Protein AF-A0A176RX04-F1 (afdb_monomer)

Radius of gyration: 17.19 Å; Cα contacts (8 Å, |Δi|>4): 238; chains: 1; bounding box: 49×31×41 Å

Sequence (157 aa):
NWPGHNAGQFAFLTFDKSEGPHPFTISSAWKNDGKMSFMIKGIGDYTQKLPEKLKIGDTVNIEGPYGNFDFHSDKSRQIWVAGGIGITPFISRIQDLIAQKDKQEIDLFYSTRMPDDQFIETVKKDSKRANIRLHLILPKKDGRVDTDLALLNRIRF

InterPro domains:
  IPR001433 Oxidoreductase FAD/NAD(P)-binding [PF00175] (81-120)
  IPR008333 Flavoprotein pyridine nucleotide cytochrome reductase-like, FAD-binding domain [PF00970] (7-70)
  IPR017927 FAD-binding domain, ferredoxin reductase-type [PS51384] (1-72)
  IPR017938 Riboflavin synthase-like beta-barrel [SSF63380] (4-69)
  IPR039261 Ferredoxin-NADP reductase (FNR), nucleotide-binding domain [G3DSA:3.40.50.80] (69-155)
  IPR039261 Ferredoxin-NADP reductase (FNR), nucleotide-binding domain [SSF52343] (58-145)
  IPR050415 Multicomponent Reductase Electron Transfer [PTHR47354] (2-153)

Structure (mmCIF, N/CA/C/O backbone):
data_AF-A0A176RX04-F1
#
_entry.id   AF-A0A176RX04-F1
#
loop_
_atom_site.group_PDB
_atom_site.id
_atom_site.type_symbol
_atom_site.label_atom_id
_atom_site.label_alt_id
_atom_site.label_comp_id
_atom_site.label_asym_id
_atom_site.label_entity_id
_atom_site.label_seq_id
_atom_site.pdbx_PDB_ins_code
_atom_site.Cartn_x
_atom_site.Cartn_y
_atom_site.Cartn_z
_atom_site.occupancy
_atom_site.B_iso_or_equiv
_atom_site.auth_seq_id
_atom_site.auth_comp_id
_atom_site.auth_asym_id
_atom_site.auth_atom_id
_atom_site.pdbx_PDB_model_num
ATOM 1 N N . ASN A 1 1 ? 17.459 10.496 -0.108 1.00 78.81 1 ASN A N 1
ATOM 2 C CA . ASN A 1 1 ? 16.958 10.258 1.264 1.00 78.81 1 ASN A CA 1
ATOM 3 C C . ASN A 1 1 ? 15.445 10.223 1.231 1.00 78.81 1 ASN A C 1
ATOM 5 O O . ASN A 1 1 ? 14.856 11.201 0.796 1.00 78.81 1 ASN A O 1
ATOM 9 N N . TRP A 1 2 ? 14.836 9.098 1.607 1.00 92.88 2 TRP A N 1
ATOM 10 C CA . TRP A 1 2 ? 13.378 8.952 1.670 1.00 92.88 2 TRP A CA 1
ATOM 11 C C . TRP A 1 2 ? 12.864 9.493 3.015 1.00 92.88 2 TRP A C 1
ATOM 13 O O . TRP A 1 2 ? 13.414 9.092 4.041 1.00 92.88 2 TRP A O 1
ATOM 23 N N . PRO A 1 3 ? 11.854 10.382 3.051 1.00 93.00 3 PRO A N 1
ATOM 24 C CA . PRO A 1 3 ? 11.424 11.041 4.292 1.00 93.00 3 PRO A CA 1
ATOM 25 C C . PRO A 1 3 ? 10.539 10.163 5.198 1.00 93.00 3 PRO A C 1
ATOM 27 O O . PRO A 1 3 ? 10.226 10.559 6.316 1.00 93.00 3 PRO A O 1
ATOM 30 N N . GLY A 1 4 ? 10.133 8.982 4.727 1.00 95.69 4 GLY A N 1
ATOM 31 C CA . GLY A 1 4 ? 9.052 8.181 5.307 1.00 95.69 4 GLY A CA 1
ATOM 32 C C . GLY A 1 4 ? 7.768 8.329 4.497 1.00 95.69 4 GLY A C 1
ATOM 33 O O . GLY A 1 4 ? 7.749 9.075 3.523 1.00 95.69 4 GLY A O 1
ATOM 34 N N . HIS A 1 5 ? 6.728 7.564 4.823 1.00 96.75 5 HIS A N 1
ATOM 35 C CA . HIS A 1 5 ? 5.419 7.665 4.168 1.00 96.75 5 HIS A CA 1
ATOM 36 C C . HIS A 1 5 ? 4.294 7.229 5.110 1.00 96.75 5 HIS A C 1
ATOM 38 O O . HIS A 1 5 ? 4.527 6.476 6.052 1.00 96.75 5 HIS A O 1
ATOM 44 N N . ASN A 1 6 ? 3.076 7.669 4.812 1.00 97.06 6 ASN A N 1
ATOM 45 C CA . ASN A 1 6 ? 1.854 7.251 5.492 1.00 97.06 6 ASN A CA 1
ATOM 46 C C . ASN A 1 6 ? 1.030 6.318 4.599 1.00 97.06 6 ASN A C 1
ATOM 48 O O . ASN A 1 6 ? 1.092 6.398 3.367 1.00 97.06 6 ASN A O 1
ATOM 52 N N . ALA A 1 7 ? 0.216 5.459 5.217 1.00 97.31 7 ALA A N 1
ATOM 53 C CA . ALA A 1 7 ? -0.757 4.663 4.482 1.00 97.31 7 ALA A CA 1
ATOM 54 C C . ALA A 1 7 ? -1.671 5.561 3.639 1.00 97.31 7 ALA A C 1
ATOM 56 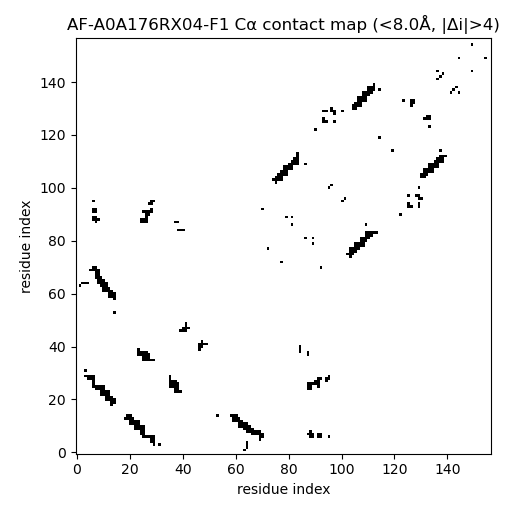O O . ALA A 1 7 ? -2.192 6.560 4.130 1.00 97.31 7 ALA A O 1
ATOM 57 N N . GLY A 1 8 ? -1.870 5.176 2.377 1.00 97.25 8 GLY A N 1
ATOM 58 C CA . GLY A 1 8 ? -2.654 5.948 1.413 1.00 97.25 8 GLY A CA 1
ATOM 59 C C . GLY A 1 8 ? -1.829 6.806 0.456 1.00 97.25 8 GLY A C 1
ATOM 60 O O . GLY A 1 8 ? -2.309 7.141 -0.628 1.00 97.25 8 GLY A O 1
ATOM 61 N N . GLN A 1 9 ? -0.562 7.066 0.781 1.00 98.25 9 GLN A N 1
ATOM 62 C CA . GLN A 1 9 ? 0.351 7.748 -0.128 1.00 98.25 9 GLN A CA 1
ATOM 63 C C . GLN A 1 9 ? 0.829 6.846 -1.274 1.00 98.25 9 GLN A C 1
ATOM 65 O O . GLN A 1 9 ? 0.825 5.613 -1.203 1.00 98.25 9 GLN A O 1
ATOM 70 N N . PHE A 1 10 ? 1.266 7.481 -2.356 1.00 98.38 10 PHE A N 1
ATOM 71 C CA . PHE A 1 10 ? 1.841 6.827 -3.524 1.00 98.38 10 PHE A CA 1
ATOM 72 C C . PHE A 1 10 ? 3.228 7.386 -3.841 1.00 98.38 10 PHE A C 1
ATOM 74 O O . PHE A 1 10 ? 3.614 8.450 -3.360 1.00 98.38 10 PHE A O 1
ATOM 81 N N . ALA A 1 11 ? 3.982 6.659 -4.656 1.00 98.19 11 ALA A N 1
ATOM 82 C CA . ALA A 1 11 ? 5.267 7.093 -5.185 1.00 98.19 11 ALA A CA 1
ATOM 83 C C . ALA A 1 11 ? 5.286 6.910 -6.700 1.00 98.19 11 ALA A C 1
ATOM 85 O O . ALA A 1 11 ? 4.601 6.032 -7.232 1.00 98.19 11 ALA A O 1
ATOM 86 N N . PHE A 1 12 ? 6.088 7.711 -7.388 1.00 97.69 12 PHE A N 1
ATOM 87 C CA . PHE A 1 12 ? 6.435 7.451 -8.775 1.00 97.69 12 PHE A CA 1
ATOM 88 C C . PHE A 1 12 ? 7.597 6.461 -8.827 1.00 97.69 12 PHE A C 1
ATOM 90 O O . PHE A 1 12 ? 8.635 6.680 -8.200 1.00 97.69 12 PHE A O 1
ATOM 97 N N . LEU A 1 13 ? 7.411 5.369 -9.568 1.00 95.94 13 LEU A N 1
ATOM 98 C CA . LEU A 1 13 ? 8.435 4.366 -9.828 1.00 95.94 13 LEU A CA 1
ATOM 99 C C . LEU A 1 13 ? 8.880 4.450 -11.282 1.00 95.94 13 LEU A C 1
ATOM 101 O O . LEU A 1 13 ? 8.064 4.325 -12.197 1.00 95.94 13 LEU A O 1
ATOM 105 N N . THR A 1 14 ? 10.184 4.600 -11.484 1.00 94.88 14 THR A N 1
ATOM 106 C CA . THR A 1 14 ? 10.809 4.524 -12.807 1.00 94.88 14 THR A CA 1
ATOM 107 C C . THR A 1 14 ? 11.633 3.249 -12.875 1.00 94.88 14 THR A C 1
ATOM 109 O O . THR A 1 14 ? 12.733 3.179 -12.321 1.00 94.88 14 THR A O 1
ATOM 112 N N . PHE A 1 15 ? 11.085 2.240 -13.552 1.00 91.62 15 PHE A N 1
ATOM 113 C CA . PHE A 1 15 ? 11.760 0.960 -13.798 1.00 91.62 15 PHE A CA 1
ATOM 114 C C . PHE A 1 15 ? 12.624 0.983 -15.070 1.00 91.62 15 PHE A C 1
ATOM 116 O O . PHE A 1 15 ? 13.610 0.263 -15.164 1.00 91.62 15 PHE A O 1
ATOM 123 N N . ASP A 1 16 ? 12.267 1.830 -16.037 1.00 89.25 16 ASP A N 1
ATOM 124 C CA . ASP A 1 16 ? 12.987 2.056 -17.289 1.00 89.25 16 ASP A CA 1
ATOM 125 C C . ASP A 1 16 ? 12.969 3.563 -17.566 1.00 89.25 16 ASP A C 1
ATOM 127 O O . ASP A 1 16 ? 11.911 4.193 -17.557 1.00 89.25 16 ASP A O 1
ATOM 131 N N . LYS A 1 17 ? 14.143 4.164 -17.784 1.00 87.50 17 LYS A N 1
ATOM 132 C CA . LYS A 1 17 ? 14.256 5.609 -18.030 1.00 87.50 17 LYS A CA 1
ATOM 133 C C . LYS A 1 17 ? 13.566 6.043 -19.325 1.00 87.50 17 LYS A C 1
ATOM 135 O O . LYS A 1 17 ? 13.170 7.199 -19.410 1.00 87.50 17 LYS A O 1
ATOM 140 N N . SER A 1 18 ? 13.454 5.151 -20.311 1.00 89.44 18 SER A N 1
ATOM 141 C CA . SER A 1 18 ? 12.798 5.447 -21.589 1.00 89.44 18 SER A CA 1
ATOM 142 C C . SER A 1 18 ? 11.273 5.480 -21.476 1.00 89.44 18 SER A C 1
ATOM 144 O O . SER A 1 18 ? 10.632 6.257 -22.176 1.00 89.44 18 SER A O 1
ATOM 146 N N . GLU A 1 19 ? 10.709 4.691 -20.559 1.00 89.50 19 GLU A N 1
ATOM 147 C CA . GLU A 1 19 ? 9.277 4.689 -20.249 1.00 89.50 19 GLU A CA 1
ATOM 148 C C . GLU A 1 19 ? 8.900 5.864 -19.331 1.00 89.50 19 GLU A C 1
ATOM 150 O O . GLU A 1 19 ? 7.834 6.461 -19.472 1.00 89.50 19 GLU A O 1
ATOM 155 N N . GLY A 1 20 ? 9.783 6.205 -18.389 1.00 92.06 20 GLY A N 1
ATOM 156 C CA . GLY A 1 20 ? 9.539 7.251 -17.401 1.00 92.06 20 GLY A CA 1
ATOM 157 C C . GLY A 1 20 ? 8.784 6.770 -16.149 1.00 92.06 20 GLY A C 1
ATOM 158 O O . GLY A 1 20 ? 8.624 5.564 -15.924 1.00 92.06 20 GLY A O 1
ATOM 159 N N . PRO A 1 21 ? 8.396 7.713 -15.270 1.00 95.00 21 PRO A N 1
ATOM 160 C CA . PRO A 1 21 ? 7.802 7.411 -13.972 1.00 95.00 21 PRO A CA 1
ATOM 161 C C . PRO A 1 21 ? 6.318 7.034 -14.060 1.00 95.00 21 PRO A C 1
ATOM 163 O O . PRO A 1 21 ? 5.530 7.717 -14.711 1.00 95.00 21 PRO A O 1
ATOM 166 N N . HIS A 1 22 ? 5.910 6.018 -13.295 1.00 93.69 22 HIS A N 1
ATOM 167 C CA . HIS A 1 22 ? 4.505 5.623 -13.127 1.00 93.69 22 HIS A CA 1
ATOM 168 C C . HIS A 1 22 ? 4.089 5.651 -11.650 1.00 93.69 22 HIS A C 1
ATOM 170 O O . HIS A 1 22 ? 4.854 5.181 -10.804 1.00 93.69 22 HIS A O 1
ATOM 176 N N . PRO A 1 23 ? 2.899 6.176 -11.303 1.00 95.81 23 PRO A N 1
ATOM 177 C CA . PRO A 1 23 ? 2.464 6.268 -9.914 1.00 95.81 23 PRO A CA 1
ATOM 178 C C . PRO A 1 23 ? 1.914 4.931 -9.399 1.00 95.81 23 PRO A C 1
ATOM 180 O O . PRO A 1 23 ? 1.042 4.322 -10.020 1.00 95.81 23 PRO A O 1
ATOM 183 N N . PHE A 1 24 ? 2.356 4.516 -8.212 1.00 96.62 24 PHE A N 1
ATOM 184 C CA . PHE A 1 24 ? 1.823 3.351 -7.504 1.00 96.62 24 PHE A CA 1
ATOM 185 C C . PHE A 1 24 ? 1.631 3.649 -6.019 1.00 96.62 24 PHE A C 1
ATOM 187 O O . PHE A 1 24 ? 2.531 4.164 -5.353 1.00 96.62 24 PHE A O 1
ATOM 194 N N . THR A 1 25 ? 0.461 3.298 -5.482 1.00 97.94 25 THR A N 1
ATOM 195 C CA . THR A 1 25 ? 0.201 3.372 -4.039 1.00 97.94 25 THR A CA 1
ATOM 196 C C . THR A 1 25 ? 1.158 2.456 -3.289 1.00 97.94 25 THR A C 1
ATOM 198 O O . THR A 1 25 ? 1.308 1.282 -3.639 1.00 97.94 25 THR A O 1
ATOM 201 N N . ILE A 1 26 ? 1.778 2.988 -2.240 1.00 98.19 26 ILE A N 1
ATOM 202 C CA . ILE A 1 26 ? 2.670 2.227 -1.374 1.00 98.19 26 ILE A CA 1
ATOM 203 C C . ILE A 1 26 ? 1.803 1.271 -0.548 1.00 98.19 26 ILE A C 1
ATOM 205 O O . ILE A 1 26 ? 0.866 1.691 0.129 1.00 98.19 26 ILE A O 1
ATOM 209 N N . SER A 1 27 ? 2.068 -0.031 -0.642 1.00 97.19 27 SER A N 1
ATOM 210 C CA . SER A 1 27 ? 1.226 -1.078 -0.045 1.00 97.19 27 SER A CA 1
ATOM 211 C C . SER A 1 27 ? 1.776 -1.627 1.275 1.00 97.19 27 SER A C 1
ATOM 213 O O . SER A 1 27 ? 1.272 -2.628 1.783 1.00 97.19 27 SER A O 1
ATOM 215 N N . SER A 1 28 ? 2.843 -1.029 1.801 1.00 97.06 28 SER A N 1
ATOM 216 C CA . SER A 1 28 ? 3.469 -1.378 3.078 1.00 97.06 28 SER A CA 1
ATOM 217 C C . SER A 1 28 ? 3.374 -0.218 4.055 1.00 97.06 28 SER A C 1
ATOM 219 O O . SER A 1 28 ? 3.573 0.917 3.646 1.00 97.06 28 SER A O 1
ATOM 221 N N . ALA A 1 29 ? 3.191 -0.518 5.338 1.00 96.19 29 ALA A N 1
ATOM 222 C CA . ALA A 1 29 ? 3.422 0.442 6.414 1.00 96.19 29 ALA A CA 1
ATOM 223 C C . ALA A 1 29 ? 4.883 0.920 6.439 1.00 96.19 29 ALA A C 1
ATOM 225 O O . ALA A 1 29 ? 5.801 0.132 6.172 1.00 96.19 29 ALA A O 1
ATOM 226 N N . TRP A 1 30 ? 5.113 2.169 6.847 1.00 96.19 30 TRP A N 1
ATOM 227 C CA . TRP A 1 30 ? 6.467 2.675 7.042 1.00 96.19 30 TRP A CA 1
ATOM 228 C C . TRP A 1 30 ? 7.072 2.137 8.339 1.00 96.19 30 TRP A C 1
ATOM 230 O O . TRP A 1 30 ? 6.590 2.411 9.435 1.00 96.19 30 TRP A O 1
ATOM 240 N N . LYS A 1 31 ? 8.165 1.380 8.210 1.00 94.56 31 LYS A N 1
ATOM 241 C CA . LYS A 1 31 ? 8.890 0.777 9.344 1.00 94.56 31 LYS A CA 1
ATOM 242 C C . LYS A 1 31 ? 10.309 1.301 9.520 1.00 94.56 31 LYS A C 1
ATOM 244 O O . LYS A 1 31 ? 10.979 0.909 10.468 1.00 94.56 31 LYS A O 1
ATOM 249 N N . ASN A 1 32 ? 10.768 2.163 8.611 1.00 93.94 32 ASN A N 1
ATOM 250 C CA . ASN A 1 32 ? 12.146 2.653 8.570 1.00 93.94 32 ASN A CA 1
ATOM 251 C C . ASN A 1 32 ? 13.204 1.523 8.576 1.00 93.94 32 ASN A C 1
ATOM 253 O O . ASN A 1 32 ? 14.261 1.646 9.185 1.00 93.94 32 ASN A O 1
ATOM 257 N N . ASP A 1 33 ? 12.910 0.408 7.902 1.00 94.12 33 ASP A N 1
ATOM 258 C CA . ASP A 1 33 ? 13.761 -0.791 7.815 1.00 94.12 33 ASP A CA 1
ATOM 259 C C . ASP A 1 33 ? 14.423 -0.952 6.432 1.00 94.12 33 ASP A C 1
ATOM 261 O O . ASP A 1 33 ? 14.971 -2.006 6.103 1.00 94.12 33 ASP A O 1
ATOM 265 N N . GLY A 1 34 ? 14.342 0.092 5.602 1.00 91.19 34 GLY A N 1
ATOM 266 C CA . GLY A 1 34 ? 14.850 0.093 4.232 1.00 91.19 34 GLY A CA 1
ATOM 267 C C . GLY A 1 34 ? 13.995 -0.697 3.238 1.00 91.19 34 GLY A C 1
ATOM 268 O O . GLY A 1 34 ? 14.432 -0.888 2.105 1.00 91.19 34 GLY A O 1
ATOM 269 N N . LYS A 1 35 ? 12.794 -1.155 3.621 1.00 93.88 35 LYS A N 1
ATOM 270 C CA . LYS A 1 35 ? 11.894 -1.906 2.738 1.00 93.88 35 LYS A CA 1
ATOM 271 C C . LYS A 1 35 ? 10.626 -1.121 2.429 1.00 93.88 35 LYS A C 1
ATOM 273 O O . LYS A 1 35 ? 10.066 -0.420 3.266 1.00 93.88 35 LYS A O 1
ATOM 278 N N . MET A 1 36 ? 10.158 -1.281 1.198 1.00 95.25 36 MET A N 1
ATOM 279 C CA . MET A 1 36 ? 8.893 -0.741 0.716 1.00 95.25 36 MET A CA 1
ATOM 280 C C . MET A 1 36 ? 8.270 -1.761 -0.227 1.00 95.25 36 MET A C 1
ATOM 282 O O . MET A 1 36 ? 8.983 -2.470 -0.937 1.00 95.25 36 MET A O 1
ATOM 286 N N . SER A 1 37 ? 6.949 -1.883 -0.211 1.00 96.31 37 SER A N 1
ATOM 287 C CA . SER A 1 37 ? 6.228 -2.802 -1.090 1.00 96.31 37 SER A CA 1
ATOM 288 C C . SER A 1 37 ? 5.198 -2.061 -1.925 1.00 96.31 37 SER A C 1
ATOM 290 O O . SER A 1 37 ? 4.588 -1.095 -1.470 1.00 96.31 37 SER A O 1
ATOM 292 N N . PHE A 1 38 ? 4.993 -2.565 -3.136 1.00 95.62 38 PHE A N 1
ATOM 293 C CA . PHE A 1 38 ? 3.974 -2.110 -4.069 1.00 95.62 38 PHE A CA 1
ATOM 294 C C . PHE A 1 38 ? 3.245 -3.335 -4.607 1.00 95.62 38 PHE A C 1
ATOM 296 O O . PHE A 1 38 ? 3.874 -4.353 -4.898 1.00 95.62 38 PHE A O 1
ATOM 303 N N . MET A 1 39 ? 1.928 -3.237 -4.773 1.00 92.62 39 MET A N 1
ATOM 304 C CA . MET A 1 39 ? 1.161 -4.235 -5.517 1.00 92.62 39 MET A CA 1
ATOM 305 C C . MET A 1 39 ? 0.763 -3.613 -6.846 1.00 92.62 39 MET A C 1
ATOM 307 O O . MET A 1 39 ? 0.051 -2.610 -6.886 1.00 92.62 39 MET A O 1
ATOM 311 N N . ILE A 1 40 ? 1.233 -4.211 -7.936 1.00 90.00 40 ILE A N 1
ATOM 312 C CA . ILE A 1 40 ? 1.030 -3.699 -9.288 1.00 90.00 40 ILE A CA 1
ATOM 313 C C . ILE A 1 40 ? 0.245 -4.742 -10.066 1.00 90.00 40 ILE A C 1
ATOM 315 O O . ILE A 1 40 ? 0.669 -5.889 -10.192 1.00 90.00 40 ILE A O 1
ATOM 319 N N . LYS A 1 41 ? -0.914 -4.348 -10.595 1.00 84.25 41 LYS A N 1
ATOM 320 C CA . LYS A 1 41 ? -1.694 -5.207 -11.483 1.00 84.25 41 LYS A CA 1
ATOM 321 C C . LYS A 1 41 ? -1.279 -4.948 -12.929 1.00 84.25 41 LYS A C 1
ATOM 323 O O . LYS A 1 41 ? -1.340 -3.808 -13.384 1.00 84.25 41 LYS A O 1
ATOM 328 N N . GLY A 1 42 ? -0.919 -6.005 -13.655 1.00 80.88 42 GLY A N 1
ATOM 329 C CA . GLY A 1 42 ? -0.620 -5.940 -15.086 1.00 80.88 42 GLY A CA 1
ATOM 330 C C . GLY A 1 42 ? -1.882 -5.689 -15.908 1.00 80.88 42 GLY A C 1
ATOM 331 O O . GLY A 1 42 ? -2.508 -6.633 -16.376 1.00 80.88 42 GLY A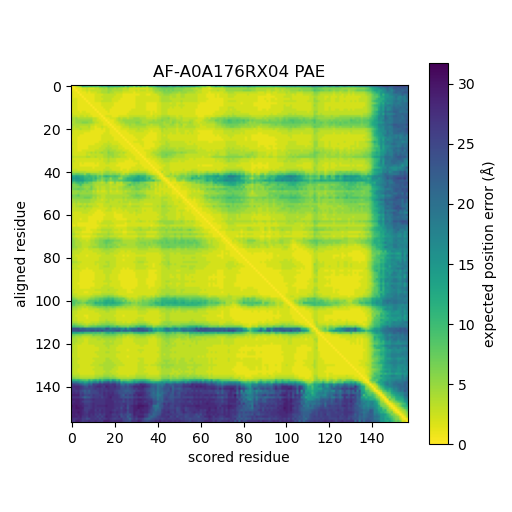 O 1
ATOM 332 N N . ILE A 1 43 ? -2.297 -4.427 -16.034 1.00 72.75 43 ILE A N 1
ATOM 333 C CA . ILE A 1 43 ? -3.464 -4.027 -16.843 1.00 72.75 43 ILE A CA 1
ATOM 334 C C . ILE A 1 43 ? -3.024 -3.310 -18.122 1.00 72.75 43 ILE A C 1
ATOM 336 O O . ILE A 1 43 ? -3.665 -3.488 -19.150 1.00 72.75 43 ILE A O 1
ATOM 340 N N . GLY A 1 44 ? -1.929 -2.550 -18.089 1.00 73.62 44 GLY A N 1
ATOM 341 C CA . GLY A 1 44 ? -1.415 -1.816 -19.248 1.00 73.62 44 GLY A CA 1
ATOM 342 C C . GLY A 1 44 ? -0.251 -2.527 -19.931 1.00 73.62 44 GLY A C 1
ATOM 343 O O . GLY A 1 44 ? 0.394 -3.385 -19.330 1.00 73.62 44 GLY A O 1
ATOM 344 N N . ASP A 1 45 ? 0.059 -2.116 -21.159 1.00 76.38 45 ASP A N 1
ATOM 345 C CA . ASP A 1 45 ? 1.117 -2.708 -21.992 1.00 76.38 45 ASP A CA 1
ATOM 346 C C . ASP A 1 45 ? 2.480 -2.746 -21.295 1.00 76.38 45 ASP A C 1
ATOM 348 O O . ASP A 1 45 ? 3.266 -3.677 -21.489 1.00 76.38 45 ASP A O 1
ATOM 352 N N . TYR A 1 46 ? 2.752 -1.742 -20.460 1.00 78.12 46 TYR A N 1
ATOM 353 C CA . TYR A 1 46 ? 3.967 -1.672 -19.664 1.00 78.12 46 TYR A CA 1
ATOM 354 C C . TYR A 1 46 ? 3.888 -2.532 -18.397 1.00 78.12 46 TYR A C 1
ATOM 356 O O . TYR A 1 46 ? 4.752 -3.379 -18.163 1.00 78.12 46 TYR A O 1
ATOM 364 N N . THR A 1 47 ? 2.826 -2.380 -17.598 1.00 79.31 47 THR A N 1
ATOM 365 C CA . THR A 1 47 ? 2.682 -3.092 -16.317 1.00 79.31 47 THR A CA 1
ATOM 366 C C . THR A 1 47 ? 2.513 -4.600 -16.481 1.00 79.31 47 THR A C 1
ATOM 368 O O . THR A 1 47 ? 2.908 -5.348 -15.591 1.00 79.31 47 THR A O 1
ATOM 371 N N . GLN A 1 48 ? 1.993 -5.066 -17.620 1.00 83.94 48 GLN A N 1
ATOM 372 C CA . GLN A 1 48 ? 1.929 -6.491 -17.963 1.00 83.94 48 GLN A CA 1
ATOM 373 C C . GLN A 1 48 ? 3.312 -7.117 -18.183 1.00 83.94 48 GLN A C 1
ATOM 375 O O . GLN A 1 48 ? 3.492 -8.294 -17.894 1.00 83.94 48 GLN A O 1
ATOM 380 N N . LYS A 1 49 ? 4.295 -6.335 -18.647 1.00 86.38 49 LYS A N 1
ATOM 381 C CA . LYS A 1 49 ? 5.657 -6.812 -18.942 1.00 86.38 49 LYS A CA 1
ATOM 382 C C . LYS A 1 49 ? 6.596 -6.732 -17.738 1.00 86.38 49 LYS A C 1
ATOM 384 O O . LYS A 1 49 ? 7.691 -7.286 -17.783 1.00 86.38 49 LYS A O 1
ATOM 389 N N . LEU A 1 50 ? 6.200 -6.042 -16.664 1.00 86.31 50 LEU A N 1
ATOM 390 C CA . LEU A 1 50 ? 7.042 -5.869 -15.475 1.00 86.31 50 LEU A CA 1
ATOM 391 C C . LEU A 1 50 ? 7.519 -7.190 -14.850 1.00 86.31 50 LEU A C 1
ATOM 393 O O . LEU A 1 50 ? 8.699 -7.246 -14.518 1.00 86.31 50 LEU A O 1
ATOM 397 N N . PRO A 1 51 ? 6.696 -8.254 -14.724 1.00 86.44 51 PRO A N 1
ATOM 398 C CA . PRO A 1 51 ? 7.158 -9.522 -14.152 1.00 86.44 51 PRO A CA 1
ATOM 399 C C . PRO A 1 51 ? 8.297 -10.191 -14.936 1.00 86.44 51 PRO A C 1
ATOM 401 O O . PRO A 1 51 ? 9.098 -10.909 -14.350 1.00 86.44 51 PRO A O 1
ATOM 404 N N . GLU A 1 52 ? 8.376 -9.964 -16.250 1.00 86.38 52 GLU A N 1
ATOM 405 C CA . GLU A 1 52 ? 9.439 -10.507 -17.108 1.00 86.38 52 GLU A CA 1
ATOM 406 C C . GLU A 1 52 ? 10.682 -9.607 -17.125 1.00 86.38 52 GLU A C 1
ATOM 408 O O . GLU A 1 52 ? 11.810 -10.086 -17.264 1.00 86.38 52 GLU A O 1
ATOM 413 N N . LYS A 1 53 ? 10.469 -8.291 -16.999 1.00 85.12 53 LYS A N 1
ATOM 414 C CA . LYS A 1 53 ? 11.522 -7.274 -17.068 1.00 85.12 53 LYS A CA 1
ATOM 415 C C . LYS A 1 53 ? 12.275 -7.094 -15.752 1.00 85.12 53 LYS A C 1
ATOM 417 O O . LYS A 1 53 ? 13.483 -6.904 -15.797 1.00 85.12 53 LYS A O 1
ATOM 422 N N . LEU A 1 54 ? 11.575 -7.125 -14.618 1.00 89.19 54 LEU A N 1
ATOM 423 C CA . LEU A 1 54 ? 12.155 -6.850 -13.305 1.00 89.19 54 LEU A CA 1
ATOM 424 C C . LEU A 1 54 ? 12.751 -8.102 -12.673 1.00 89.19 54 LEU A C 1
ATOM 426 O O . LEU A 1 54 ? 12.102 -9.142 -12.565 1.00 89.19 54 LEU A O 1
ATOM 430 N N . LYS A 1 55 ? 13.979 -7.968 -12.181 1.00 91.25 55 LYS A N 1
ATOM 431 C CA . LYS A 1 55 ? 14.728 -9.016 -11.495 1.00 91.25 55 LYS A CA 1
ATOM 432 C C . LYS A 1 55 ? 15.274 -8.511 -10.167 1.00 91.25 55 LYS A C 1
ATOM 434 O O . LYS A 1 55 ? 15.466 -7.319 -9.935 1.00 91.25 55 LYS A O 1
ATOM 439 N N . ILE A 1 56 ? 15.540 -9.454 -9.268 1.00 92.38 56 ILE A N 1
ATOM 440 C CA . ILE A 1 56 ? 16.224 -9.152 -8.010 1.00 92.38 56 ILE A CA 1
ATOM 441 C C . ILE A 1 56 ? 17.600 -8.561 -8.337 1.00 92.38 56 ILE A C 1
ATOM 443 O O . ILE A 1 56 ? 18.365 -9.160 -9.089 1.00 92.38 56 ILE A O 1
ATOM 447 N N . GLY A 1 57 ? 17.902 -7.407 -7.742 1.00 93.69 57 GLY A N 1
ATOM 448 C CA . GLY A 1 57 ? 19.135 -6.655 -7.983 1.00 93.69 57 GLY A CA 1
ATOM 449 C C . GLY A 1 57 ? 18.962 -5.456 -8.917 1.00 93.69 57 GLY A C 1
ATOM 450 O O . GLY A 1 57 ? 19.839 -4.593 -8.936 1.00 93.69 57 GLY A O 1
ATOM 451 N N . ASP A 1 58 ? 17.836 -5.350 -9.630 1.00 92.44 58 ASP A N 1
ATOM 452 C CA . ASP A 1 58 ? 17.559 -4.186 -10.469 1.00 92.44 58 ASP A CA 1
ATOM 453 C C . ASP A 1 58 ? 17.395 -2.914 -9.631 1.00 92.44 58 ASP A C 1
ATOM 455 O O . ASP A 1 58 ? 16.848 -2.916 -8.524 1.00 92.44 58 ASP A O 1
ATOM 459 N N . THR A 1 59 ? 17.856 -1.796 -10.189 1.00 92.69 59 THR A N 1
ATOM 460 C CA . THR A 1 59 ? 17.676 -0.475 -9.584 1.00 92.69 59 THR A CA 1
ATOM 461 C C . THR A 1 59 ? 16.363 0.134 -10.053 1.00 92.69 59 THR A C 1
ATOM 463 O O . THR A 1 59 ? 16.139 0.288 -11.250 1.00 92.69 59 THR A O 1
ATOM 466 N N . VAL A 1 60 ? 15.528 0.545 -9.102 1.00 93.38 60 VAL A N 1
ATOM 467 C CA . VAL A 1 60 ? 14.290 1.289 -9.358 1.00 93.38 60 VAL A CA 1
ATOM 468 C C . VAL A 1 60 ? 14.434 2.677 -8.756 1.00 93.38 60 VAL A C 1
ATOM 470 O O . VAL A 1 60 ? 14.744 2.807 -7.572 1.00 93.38 60 VAL A O 1
ATOM 473 N N . ASN A 1 61 ? 14.198 3.719 -9.555 1.00 95.31 61 ASN A N 1
ATOM 474 C CA . ASN A 1 61 ? 14.141 5.075 -9.012 1.00 95.31 61 ASN A CA 1
ATOM 475 C C . ASN A 1 61 ? 12.762 5.310 -8.403 1.00 95.31 61 ASN A C 1
ATOM 477 O O . ASN A 1 61 ? 11.746 5.008 -9.032 1.00 95.31 61 ASN A O 1
ATOM 481 N N . ILE A 1 62 ? 12.750 5.858 -7.191 1.00 95.88 62 ILE A N 1
ATOM 482 C CA . ILE A 1 62 ? 11.537 6.149 -6.432 1.00 95.88 62 ILE A CA 1
ATOM 483 C C . ILE A 1 62 ? 11.512 7.645 -6.138 1.00 95.88 62 ILE A C 1
ATOM 485 O O . ILE A 1 62 ? 12.459 8.180 -5.560 1.00 95.88 62 ILE A O 1
ATOM 489 N N . GLU A 1 63 ? 10.418 8.298 -6.507 1.00 97.06 63 GLU A N 1
ATOM 490 C CA . GLU A 1 63 ? 10.163 9.709 -6.234 1.00 97.06 63 GLU A CA 1
ATOM 491 C C . GLU A 1 63 ? 8.868 9.858 -5.418 1.00 97.06 63 GLU A C 1
ATOM 493 O O . GLU A 1 63 ? 7.852 9.229 -5.725 1.00 97.06 63 GLU A O 1
ATOM 498 N N . GLY A 1 64 ? 8.908 10.670 -4.357 1.00 96.25 64 GLY A N 1
ATOM 499 C CA . GLY A 1 64 ? 7.779 10.919 -3.456 1.00 96.25 64 GLY A CA 1
ATOM 500 C C . GLY A 1 64 ? 8.168 10.942 -1.971 1.00 96.25 64 GLY A C 1
ATOM 501 O O . GLY A 1 64 ? 9.325 11.242 -1.655 1.00 96.25 64 GLY A O 1
ATOM 502 N N . PRO A 1 65 ? 7.223 10.626 -1.060 1.00 97.31 65 PRO A N 1
ATOM 503 C CA . PRO A 1 65 ? 5.835 10.218 -1.326 1.00 97.31 65 PRO A CA 1
ATOM 504 C C . PRO A 1 65 ? 4.908 11.384 -1.713 1.00 97.31 65 PRO A C 1
ATOM 506 O O . PRO A 1 65 ? 5.180 12.543 -1.409 1.00 97.31 65 PRO A O 1
ATOM 509 N N . TYR A 1 66 ? 3.774 11.052 -2.330 1.00 97.88 66 TYR A N 1
ATOM 510 C CA . TYR A 1 66 ? 2.709 11.972 -2.734 1.00 97.88 66 TYR A CA 1
ATOM 511 C C . TYR A 1 66 ? 1.329 11.488 -2.272 1.00 97.88 66 TYR A C 1
ATOM 513 O O . TYR A 1 66 ? 1.137 10.320 -1.934 1.00 97.88 66 TYR A O 1
ATOM 521 N N . GLY A 1 67 ? 0.343 12.383 -2.341 1.00 96.62 67 GLY A N 1
ATOM 522 C CA . GLY A 1 67 ? -1.067 12.081 -2.097 1.00 96.62 67 GLY A CA 1
ATOM 523 C C . GLY A 1 67 ? -1.540 12.430 -0.685 1.00 96.62 67 GLY A C 1
ATOM 524 O O . GLY A 1 67 ? -0.767 12.404 0.269 1.00 96.62 67 GLY A O 1
ATOM 525 N N . ASN A 1 68 ? -2.839 12.733 -0.594 1.00 95.62 68 ASN A N 1
ATOM 526 C CA . ASN A 1 68 ? -3.555 13.113 0.631 1.00 95.62 68 ASN A CA 1
ATOM 527 C C . ASN A 1 68 ? -4.702 12.136 0.948 1.00 95.62 68 ASN A C 1
ATOM 529 O O . ASN A 1 68 ? -5.656 12.498 1.627 1.00 95.62 68 ASN A O 1
ATOM 533 N N . PHE A 1 69 ? -4.674 10.925 0.383 1.00 96.69 69 PHE A N 1
ATOM 534 C CA . PHE A 1 69 ? -5.596 9.881 0.818 1.00 96.69 69 PHE A CA 1
ATOM 535 C C . PHE A 1 69 ? -5.099 9.382 2.170 1.00 96.69 69 PHE A C 1
ATOM 537 O O . PHE A 1 69 ? -4.024 8.790 2.239 1.00 96.69 69 PHE A O 1
ATOM 544 N N . ASP A 1 70 ? -5.847 9.661 3.227 1.00 95.12 70 ASP A N 1
ATOM 545 C CA . ASP A 1 70 ? -5.481 9.307 4.590 1.00 95.12 70 ASP A CA 1
ATOM 546 C C . ASP A 1 70 ? -6.645 8.629 5.325 1.00 95.12 70 ASP A C 1
ATOM 548 O O . ASP A 1 70 ? -7.723 8.395 4.775 1.00 95.12 70 ASP A O 1
ATOM 552 N N . PHE A 1 71 ? -6.378 8.245 6.570 1.00 95.38 71 PHE A N 1
ATOM 553 C CA . PHE A 1 71 ? -7.316 7.537 7.435 1.00 95.38 71 PHE A CA 1
ATOM 554 C C . PHE A 1 71 ? -7.648 8.347 8.692 1.00 95.38 71 PHE A C 1
ATOM 556 O O . PHE A 1 71 ? -8.082 7.773 9.694 1.00 95.38 71 PHE A O 1
ATOM 563 N N . HIS A 1 72 ? -7.405 9.661 8.674 1.00 91.56 72 HIS A N 1
ATOM 564 C CA . HIS A 1 72 ? -7.667 10.527 9.813 1.00 91.56 72 HIS A CA 1
ATOM 565 C C . HIS A 1 72 ? -9.164 10.823 9.910 1.00 91.56 72 HIS A C 1
ATOM 567 O O . HIS A 1 72 ? -9.799 11.312 8.979 1.00 91.56 72 HIS A O 1
ATOM 573 N N . SER A 1 73 ? -9.755 10.510 11.059 1.00 91.00 73 SER A N 1
ATOM 574 C CA . SER A 1 73 ? -11.158 10.804 11.324 1.00 91.00 73 SER A CA 1
ATOM 575 C C . SER A 1 73 ? -11.400 10.899 12.821 1.00 91.00 73 SER A C 1
ATOM 577 O O . SER A 1 73 ? -10.954 10.032 13.567 1.00 91.00 73 SER A O 1
ATOM 579 N N . ASP A 1 74 ? -12.179 11.892 13.246 1.00 92.50 74 ASP A N 1
ATOM 580 C CA . ASP A 1 74 ? -12.624 12.032 14.640 1.00 92.50 74 ASP A CA 1
ATOM 581 C C . ASP A 1 74 ? -13.870 11.182 14.950 1.00 92.50 74 ASP A C 1
ATOM 583 O O . ASP A 1 74 ? -14.428 11.232 16.048 1.00 92.50 74 ASP A O 1
ATOM 587 N N . LYS A 1 75 ? -14.374 10.422 13.969 1.00 95.25 75 LYS A N 1
ATOM 588 C CA . LYS A 1 75 ? -15.546 9.558 14.148 1.00 95.25 75 LYS A CA 1
ATOM 589 C C . LYS A 1 75 ? -15.152 8.256 14.828 1.00 95.25 75 LYS A C 1
ATOM 591 O O . LYS A 1 75 ? -14.066 7.738 14.617 1.00 95.25 75 LYS A O 1
ATOM 596 N N . SER A 1 76 ? -16.060 7.669 15.600 1.00 95.88 76 SER A N 1
ATOM 597 C CA . SER A 1 76 ? -15.828 6.367 16.237 1.00 95.88 76 SER A CA 1
ATOM 598 C C . SER A 1 76 ? -15.819 5.195 15.251 1.00 95.88 76 SER A C 1
ATOM 600 O O . SER A 1 76 ? -15.386 4.109 15.624 1.00 95.88 76 SER A O 1
ATOM 602 N N . ARG A 1 77 ? -16.289 5.394 14.011 1.00 96.94 77 ARG A N 1
ATOM 603 C CA . ARG A 1 77 ? -16.397 4.349 12.990 1.00 96.94 77 ARG A CA 1
ATOM 604 C C . ARG A 1 77 ? -15.930 4.830 11.619 1.00 96.94 77 ARG A C 1
ATOM 606 O O . ARG A 1 77 ? -16.247 5.952 11.227 1.00 96.94 77 ARG A O 1
ATOM 613 N N . GLN A 1 78 ? -15.249 3.955 10.881 1.00 96.94 78 GLN A N 1
ATOM 614 C CA . GLN A 1 78 ? -14.879 4.146 9.480 1.00 96.94 78 GLN A CA 1
ATOM 615 C C . GLN A 1 78 ? -15.415 3.012 8.600 1.00 96.94 78 GLN A C 1
ATOM 617 O O . GLN A 1 78 ? -15.391 1.842 8.984 1.00 96.94 78 GLN A O 1
ATOM 622 N N . ILE A 1 79 ? -15.856 3.370 7.394 1.00 98.00 79 ILE A N 1
ATOM 623 C CA . ILE A 1 79 ? -16.246 2.422 6.349 1.00 98.00 79 ILE A CA 1
ATOM 624 C C . ILE A 1 79 ? -15.274 2.572 5.186 1.00 98.00 79 ILE A C 1
ATOM 626 O O . ILE A 1 79 ? -15.150 3.646 4.598 1.00 98.00 79 ILE A O 1
ATOM 630 N N . TRP A 1 80 ? -14.584 1.492 4.854 1.00 98.19 80 TRP A N 1
ATOM 631 C CA . TRP A 1 80 ? -13.601 1.425 3.785 1.00 98.19 80 TRP A CA 1
ATOM 632 C C . TRP A 1 80 ? -14.141 0.596 2.633 1.00 98.19 80 TRP A C 1
ATOM 634 O O . TRP A 1 80 ? -14.718 -0.469 2.844 1.00 98.19 80 TRP A O 1
ATOM 644 N N . VAL A 1 81 ? -13.931 1.064 1.405 1.00 98.00 81 VAL A N 1
ATOM 645 C CA . VAL A 1 81 ? -14.411 0.388 0.197 1.00 98.00 81 VAL A CA 1
ATOM 646 C C . VAL A 1 81 ? -13.253 0.229 -0.777 1.00 98.00 81 VAL A C 1
ATOM 648 O O . VAL A 1 81 ? -12.652 1.210 -1.207 1.00 98.00 81 VAL A O 1
ATOM 651 N N . ALA A 1 82 ? -12.951 -1.016 -1.132 1.00 96.38 82 ALA A N 1
ATOM 652 C CA . ALA A 1 82 ? -11.858 -1.379 -2.019 1.00 96.38 82 ALA A CA 1
ATOM 653 C C . ALA A 1 82 ? -12.348 -2.240 -3.190 1.00 96.38 82 ALA A C 1
ATOM 655 O O . ALA A 1 82 ? -13.147 -3.165 -3.023 1.00 96.38 82 ALA A O 1
ATOM 656 N N . GLY A 1 83 ? -11.808 -1.971 -4.380 1.00 93.50 83 GLY A N 1
ATOM 657 C CA . GLY A 1 83 ? -12.081 -2.729 -5.601 1.00 93.50 83 GLY A CA 1
ATOM 658 C C . GLY A 1 83 ? -10.797 -3.188 -6.290 1.00 93.50 83 GLY A C 1
ATOM 659 O O . GLY A 1 83 ? -9.968 -2.366 -6.679 1.00 93.50 83 GLY A O 1
ATOM 660 N N . GLY A 1 84 ? -10.629 -4.498 -6.488 1.00 91.62 84 GLY A N 1
ATOM 661 C CA . GLY A 1 84 ? -9.480 -5.064 -7.203 1.00 91.62 84 GLY A CA 1
ATOM 662 C C . GLY A 1 84 ? -8.133 -4.628 -6.613 1.00 91.62 84 GLY A C 1
ATOM 663 O O . GLY A 1 84 ? -7.869 -4.879 -5.440 1.00 91.62 84 GLY A O 1
ATOM 664 N N . ILE A 1 85 ? -7.286 -3.985 -7.429 1.00 91.38 85 ILE A N 1
ATOM 665 C CA . ILE A 1 85 ? -5.968 -3.483 -6.998 1.00 91.38 85 ILE A CA 1
ATOM 666 C C . ILE A 1 85 ? -6.066 -2.247 -6.091 1.00 91.38 85 ILE A C 1
ATOM 668 O O . ILE A 1 85 ? -5.131 -1.959 -5.358 1.00 91.38 85 ILE A O 1
ATOM 672 N N . GLY A 1 86 ? -7.218 -1.568 -6.050 1.00 94.69 86 GLY A N 1
ATOM 673 C CA . GLY A 1 86 ? -7.468 -0.428 -5.159 1.00 94.69 86 GLY A CA 1
ATOM 674 C C . GLY A 1 86 ? -7.516 -0.781 -3.667 1.00 94.69 86 GLY A C 1
ATOM 675 O O . GLY A 1 86 ? -7.837 0.073 -2.852 1.00 94.69 86 GLY A O 1
ATOM 676 N N . ILE A 1 87 ? -7.219 -2.029 -3.292 1.00 96.25 87 ILE A N 1
ATOM 677 C CA . ILE A 1 87 ? -7.028 -2.437 -1.896 1.00 96.25 87 ILE A CA 1
ATOM 678 C C . ILE A 1 87 ? -5.692 -1.952 -1.306 1.00 96.25 87 ILE A C 1
ATOM 680 O O . ILE A 1 87 ? -5.552 -1.873 -0.089 1.00 96.25 87 ILE A O 1
ATOM 684 N N . THR A 1 88 ? -4.714 -1.596 -2.142 1.00 97.00 88 THR A N 1
ATOM 685 C CA . THR A 1 88 ? -3.349 -1.224 -1.727 1.00 97.00 88 THR A CA 1
ATOM 686 C C . THR A 1 88 ? -3.229 -0.231 -0.561 1.00 97.00 88 THR A C 1
ATOM 688 O O . THR A 1 88 ? -2.478 -0.554 0.365 1.00 97.00 88 THR A O 1
ATOM 691 N N . PRO A 1 89 ? -3.952 0.911 -0.506 1.00 98.12 89 PRO A N 1
ATOM 692 C CA . PRO A 1 89 ? -3.828 1.833 0.626 1.00 98.12 89 PRO A CA 1
ATOM 693 C C . PRO A 1 89 ? -4.322 1.200 1.934 1.00 98.12 89 PRO A C 1
ATOM 695 O O . PRO A 1 89 ? -3.742 1.415 2.998 1.00 98.12 89 PRO A O 1
ATOM 698 N N . PHE A 1 90 ? -5.354 0.357 1.853 1.00 98.25 90 PHE A N 1
ATOM 699 C CA . PHE A 1 90 ? -5.917 -0.343 3.002 1.00 98.25 90 PHE A CA 1
ATOM 700 C C . PHE A 1 90 ? -4.981 -1.436 3.515 1.00 98.25 90 PHE A C 1
ATOM 702 O O . PHE A 1 90 ? -4.908 -1.625 4.722 1.00 98.25 90 PHE A O 1
ATOM 709 N N . ILE A 1 91 ? -4.213 -2.112 2.649 1.00 97.88 91 ILE A N 1
ATOM 710 C CA . ILE A 1 91 ? -3.175 -3.054 3.103 1.00 97.88 91 ILE A CA 1
ATOM 711 C C . ILE A 1 91 ? -2.117 -2.330 3.938 1.00 97.88 91 ILE A C 1
ATOM 713 O O . ILE A 1 91 ? -1.774 -2.805 5.021 1.00 97.88 91 ILE A O 1
ATOM 717 N N . SER A 1 92 ? -1.645 -1.167 3.478 1.00 97.81 92 SER A N 1
ATOM 718 C CA . SER A 1 92 ? -0.706 -0.350 4.253 1.00 97.81 92 SER A CA 1
ATOM 719 C C . SER A 1 92 ? -1.293 0.011 5.619 1.00 97.81 92 SER A C 1
ATOM 721 O O . SER A 1 92 ? -0.650 -0.203 6.644 1.00 97.81 92 SER A O 1
ATOM 723 N N . ARG A 1 93 ? -2.549 0.475 5.658 1.00 97.94 93 ARG A N 1
ATOM 724 C CA . ARG A 1 93 ? -3.206 0.850 6.917 1.00 97.94 93 ARG A CA 1
ATOM 725 C C . ARG A 1 93 ? -3.468 -0.343 7.836 1.00 97.94 93 ARG A C 1
ATOM 727 O O . ARG A 1 93 ? -3.323 -0.219 9.047 1.00 97.94 93 ARG A O 1
ATOM 734 N N . ILE A 1 94 ? -3.824 -1.507 7.291 1.00 98.06 94 ILE A N 1
ATOM 735 C CA . ILE A 1 94 ? -3.964 -2.752 8.059 1.00 98.06 94 ILE A CA 1
ATOM 736 C C . ILE A 1 94 ? -2.642 -3.076 8.768 1.00 98.06 94 ILE A C 1
ATOM 738 O O . ILE A 1 94 ? -2.656 -3.433 9.945 1.00 98.06 94 ILE A O 1
ATOM 742 N N . GLN A 1 95 ? -1.500 -2.923 8.089 1.00 97.25 95 GLN A N 1
ATOM 743 C CA . GLN A 1 95 ? -0.188 -3.151 8.698 1.00 97.25 95 GLN A CA 1
ATOM 744 C C . GLN A 1 95 ? 0.114 -2.156 9.828 1.00 97.25 95 GLN A C 1
ATOM 746 O O . GLN A 1 95 ? 0.589 -2.591 10.880 1.00 97.25 95 GLN A O 1
ATOM 751 N N . ASP A 1 96 ? -0.214 -0.870 9.655 1.00 95.75 96 ASP A N 1
ATOM 752 C CA . ASP A 1 96 ? -0.100 0.131 10.728 1.00 95.75 96 ASP A CA 1
ATOM 753 C C . ASP A 1 96 ? -0.943 -0.274 11.945 1.00 95.75 96 ASP A C 1
ATOM 755 O O . ASP A 1 96 ? -0.447 -0.292 13.067 1.00 95.75 96 ASP A O 1
ATOM 759 N N . LEU A 1 97 ? -2.196 -0.691 11.725 1.00 96.56 97 LEU A N 1
ATOM 760 C CA . LEU A 1 97 ? -3.147 -1.071 12.780 1.00 96.56 97 LEU A CA 1
ATOM 761 C C . LEU A 1 97 ? -2.796 -2.367 13.519 1.00 96.56 97 LEU A C 1
ATOM 763 O O . LEU A 1 97 ? -3.257 -2.613 14.641 1.00 96.56 97 LEU A O 1
ATOM 767 N N . ILE A 1 98 ? -2.004 -3.231 12.889 1.00 96.12 98 ILE A N 1
ATOM 768 C CA . ILE A 1 98 ? -1.421 -4.402 13.545 1.00 96.12 98 ILE A CA 1
ATOM 769 C C . ILE A 1 98 ? -0.331 -3.968 14.527 1.00 96.12 98 ILE A C 1
ATOM 771 O O . ILE A 1 98 ? -0.241 -4.548 15.609 1.00 96.12 98 ILE A O 1
ATOM 775 N N . ALA A 1 99 ? 0.487 -2.978 14.159 1.00 92.44 99 ALA A N 1
ATOM 776 C CA . ALA A 1 99 ? 1.563 -2.465 15.003 1.00 92.44 99 ALA A CA 1
ATOM 777 C C . ALA A 1 99 ? 1.041 -1.534 16.108 1.00 92.44 99 ALA A C 1
ATOM 779 O O . ALA A 1 99 ? 1.483 -1.621 17.252 1.00 92.44 99 ALA A O 1
ATOM 780 N N . GLN A 1 100 ? 0.075 -0.677 15.779 1.00 90.38 100 GLN A N 1
ATOM 781 C CA . GLN A 1 100 ? -0.525 0.292 16.682 1.00 90.38 100 GLN A CA 1
ATOM 782 C C . GLN A 1 100 ? -2.042 0.287 16.526 1.00 90.38 100 GLN A C 1
ATOM 784 O O . GLN A 1 100 ? -2.600 0.745 15.533 1.00 90.38 100 GLN A O 1
ATOM 789 N N . LYS A 1 101 ? -2.719 -0.228 17.550 1.00 86.94 101 LYS A N 1
ATOM 790 C CA . LYS A 1 101 ? -4.173 -0.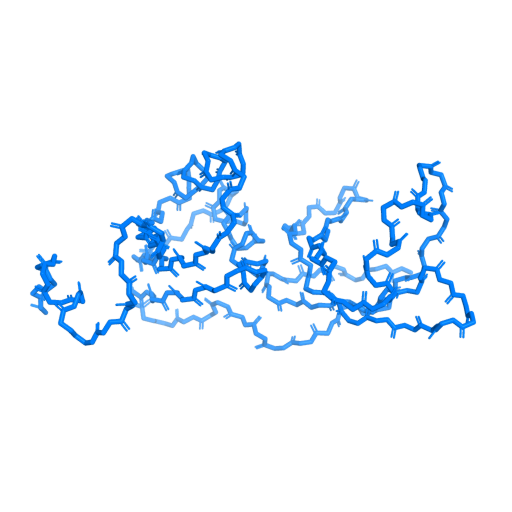353 17.558 1.00 86.94 101 LYS A CA 1
ATOM 791 C C . LYS A 1 101 ? -4.868 0.998 17.575 1.00 86.94 101 LYS A C 1
ATOM 793 O O . LYS A 1 101 ? -4.513 1.869 18.365 1.00 86.94 101 LYS A O 1
ATOM 798 N N . ASP A 1 102 ? -5.915 1.101 16.770 1.00 85.44 102 ASP A N 1
ATOM 799 C CA . ASP A 1 102 ? -6.882 2.192 16.821 1.00 85.44 102 ASP A CA 1
ATOM 800 C C . ASP A 1 102 ? -8.094 1.786 17.675 1.00 85.44 102 ASP A C 1
ATOM 802 O O . ASP A 1 102 ? -8.370 0.598 17.872 1.00 85.44 102 ASP A O 1
ATOM 806 N N . LYS A 1 103 ? -8.798 2.781 18.211 1.00 89.69 103 LYS A N 1
ATOM 807 C CA . LYS A 1 103 ? -10.045 2.606 18.965 1.00 89.69 103 LYS A CA 1
ATOM 808 C C . LYS A 1 103 ? -11.278 2.647 18.063 1.00 89.69 103 LYS A C 1
ATOM 810 O O . LYS A 1 103 ? -12.364 2.314 18.531 1.00 89.69 103 LYS A O 1
ATOM 815 N N . GLN A 1 104 ? -11.125 3.068 16.808 1.00 94.38 104 GLN A N 1
ATOM 816 C CA . GLN A 1 104 ? -12.224 3.140 15.852 1.00 94.38 104 GLN A CA 1
ATOM 817 C C . GLN A 1 104 ? -12.724 1.750 15.443 1.00 94.38 104 GLN A C 1
ATOM 819 O O . GLN A 1 104 ? -11.947 0.817 15.234 1.00 94.38 104 GLN A O 1
ATOM 824 N N . GLU A 1 105 ? -14.037 1.628 15.270 1.00 97.00 105 GLU A N 1
ATOM 825 C CA . GLU A 1 105 ? -14.639 0.494 14.580 1.00 97.00 105 GLU A CA 1
ATOM 826 C C . GLU A 1 105 ? -14.417 0.642 13.073 1.00 97.00 105 GLU A C 1
ATOM 828 O O . GLU A 1 105 ? -14.712 1.687 12.496 1.00 97.00 105 GLU A O 1
ATOM 833 N N . ILE A 1 106 ? -13.894 -0.391 12.417 1.00 98.31 106 ILE A N 1
ATOM 834 C CA . ILE A 1 106 ? -13.562 -0.316 10.992 1.00 98.31 106 ILE A CA 1
ATOM 835 C C . ILE A 1 106 ? -14.200 -1.488 10.259 1.00 98.31 106 ILE A C 1
ATOM 837 O O . ILE A 1 106 ? -13.966 -2.651 10.602 1.00 98.31 106 ILE A O 1
ATOM 841 N N . ASP A 1 107 ? -14.959 -1.172 9.214 1.00 98.44 107 ASP A N 1
ATOM 842 C CA . ASP A 1 107 ? -15.467 -2.134 8.242 1.00 98.44 107 ASP A CA 1
ATOM 843 C C . ASP A 1 107 ? -14.748 -1.940 6.906 1.00 98.44 107 ASP A C 1
ATOM 845 O O . ASP A 1 107 ? -14.733 -0.837 6.366 1.00 98.44 107 ASP A O 1
ATOM 849 N N . LEU A 1 108 ? -14.181 -3.009 6.351 1.00 98.50 108 LEU A N 1
ATOM 850 C CA . LEU A 1 108 ? -13.589 -3.018 5.015 1.00 98.50 108 LEU A CA 1
ATOM 851 C C . LEU A 1 108 ? -14.444 -3.861 4.077 1.00 98.50 108 LEU A C 1
ATOM 853 O O . LEU A 1 108 ? -14.475 -5.081 4.191 1.00 98.50 108 LEU A O 1
ATOM 857 N N . PHE A 1 109 ? -15.084 -3.215 3.113 1.00 98.12 109 PHE A N 1
ATOM 858 C CA . PHE A 1 109 ? -15.754 -3.860 1.993 1.00 98.12 109 PHE A CA 1
ATOM 859 C C . PHE A 1 109 ? -14.757 -4.043 0.859 1.00 98.12 109 PHE A C 1
ATOM 861 O O . PHE A 1 109 ? -14.285 -3.067 0.276 1.00 98.12 109 PHE A O 1
ATOM 868 N N . TYR A 1 110 ? -14.430 -5.292 0.536 1.00 95.81 110 TYR A N 1
ATOM 869 C CA . TYR A 1 110 ? -13.489 -5.608 -0.529 1.00 95.81 110 TYR A CA 1
ATOM 870 C C . TYR A 1 110 ? -14.146 -6.439 -1.624 1.00 95.81 110 TYR A C 1
ATOM 872 O O . TYR A 1 110 ? -14.535 -7.583 -1.397 1.00 95.81 110 TYR A O 1
ATOM 880 N N . SER A 1 111 ? -14.223 -5.879 -2.834 1.00 94.00 111 SER A N 1
ATOM 881 C CA . SER A 1 111 ? -14.706 -6.588 -4.017 1.00 94.00 111 SER A CA 1
ATOM 882 C C . SER A 1 111 ? -13.575 -6.895 -4.996 1.00 94.00 111 SER A C 1
ATOM 884 O O . SER A 1 111 ? -12.850 -6.000 -5.439 1.00 94.00 111 SER A O 1
ATOM 886 N N . THR A 1 112 ? -13.423 -8.162 -5.388 1.00 88.88 112 THR A N 1
ATOM 887 C CA . THR A 1 112 ? -12.415 -8.564 -6.382 1.00 88.88 112 THR A CA 1
ATOM 888 C C . THR A 1 112 ? -12.885 -9.710 -7.274 1.00 88.88 112 THR A C 1
ATOM 890 O O . THR A 1 112 ? -13.596 -10.611 -6.843 1.00 88.88 112 THR A O 1
ATOM 893 N N . ARG A 1 113 ? -12.485 -9.667 -8.553 1.00 80.06 113 ARG A N 1
ATOM 894 C CA . ARG A 1 113 ? -12.836 -10.667 -9.585 1.00 80.06 113 ARG A CA 1
ATOM 895 C C . ARG A 1 113 ? -11.778 -11.756 -9.778 1.00 80.06 113 ARG A C 1
ATOM 897 O O . ARG A 1 113 ? -12.039 -12.718 -10.493 1.00 80.06 113 ARG A O 1
ATOM 904 N N . MET A 1 114 ? -10.595 -11.585 -9.196 1.00 63.50 114 MET A N 1
ATOM 905 C CA . MET A 1 114 ? -9.470 -12.515 -9.311 1.00 63.50 114 MET A CA 1
ATOM 906 C C . MET A 1 114 ? -8.893 -12.748 -7.915 1.00 63.50 114 MET A C 1
ATOM 908 O O . MET A 1 114 ? -7.930 -12.074 -7.547 1.00 63.50 114 MET A O 1
ATOM 912 N N . PRO A 1 115 ? -9.523 -13.605 -7.097 1.00 63.97 115 PRO A N 1
ATOM 913 C CA . PRO A 1 115 ? -8.956 -13.960 -5.811 1.00 63.97 115 PRO A CA 1
ATOM 914 C C . PRO A 1 115 ? -7.778 -14.906 -6.056 1.00 63.97 115 PRO A C 1
ATOM 916 O O . PRO A 1 115 ? -7.959 -16.026 -6.520 1.00 63.97 115 PRO A O 1
ATOM 919 N N . ASP A 1 116 ? -6.568 -14.432 -5.781 1.00 81.00 116 ASP A N 1
ATOM 920 C CA . ASP A 1 116 ? -5.516 -15.340 -5.343 1.00 81.00 116 ASP A CA 1
ATOM 921 C C . ASP A 1 116 ? -5.883 -15.781 -3.919 1.00 81.00 116 ASP A C 1
ATOM 923 O O . ASP A 1 116 ? -6.032 -14.938 -3.029 1.00 81.00 116 ASP A O 1
ATOM 927 N N . ASP A 1 117 ? -6.112 -17.078 -3.712 1.00 85.75 117 ASP A N 1
ATOM 928 C CA . ASP A 1 117 ? -6.631 -17.590 -2.437 1.00 85.75 117 ASP A CA 1
ATOM 929 C C . ASP A 1 117 ? -5.672 -17.282 -1.281 1.00 85.75 117 ASP A C 1
ATOM 931 O O . ASP A 1 117 ? -6.103 -16.915 -0.186 1.00 85.75 117 ASP A O 1
ATOM 935 N N . GLN A 1 118 ? -4.363 -17.342 -1.536 1.00 89.19 118 GLN A N 1
ATOM 936 C CA . GLN A 1 118 ? -3.349 -17.037 -0.532 1.00 89.19 118 GLN A CA 1
ATOM 937 C C . GLN A 1 118 ? -3.348 -15.555 -0.136 1.00 89.19 118 GLN A C 1
ATOM 939 O O . GLN A 1 118 ? -3.233 -15.225 1.052 1.00 89.19 118 GLN A O 1
ATOM 944 N N . PHE A 1 119 ? -3.523 -14.653 -1.101 1.00 90.00 119 PHE A N 1
ATOM 945 C CA . PHE A 1 119 ? -3.727 -13.235 -0.840 1.00 90.00 119 PHE A CA 1
ATOM 946 C C . PHE A 1 119 ? -4.993 -13.000 -0.013 1.00 90.00 119 PHE A C 1
ATOM 948 O O . PHE A 1 119 ? -4.938 -12.300 0.997 1.00 90.00 119 PHE A O 1
ATOM 955 N N . ILE A 1 120 ? -6.118 -13.618 -0.380 1.00 91.94 120 ILE A N 1
ATOM 956 C CA . ILE A 1 120 ? -7.378 -13.474 0.362 1.00 91.94 120 ILE A CA 1
ATOM 957 C C . ILE A 1 120 ? -7.238 -13.956 1.809 1.00 91.94 120 ILE A C 1
ATOM 959 O O . ILE A 1 120 ? -7.689 -13.266 2.726 1.00 91.94 120 ILE A O 1
ATOM 963 N N . GLU A 1 121 ? -6.592 -15.097 2.040 1.00 94.12 121 GLU A N 1
ATOM 964 C CA . GLU A 1 121 ? -6.341 -15.596 3.395 1.00 94.12 121 GLU A CA 1
ATOM 965 C C . GLU A 1 121 ? -5.414 -14.670 4.192 1.00 94.12 121 GLU A C 1
ATOM 967 O O . GLU A 1 121 ? -5.664 -14.408 5.372 1.00 94.12 121 GLU A O 1
ATOM 972 N N . THR A 1 122 ? -4.398 -14.093 3.545 1.00 95.44 122 THR A N 1
ATOM 973 C CA . THR A 1 122 ? -3.547 -13.063 4.160 1.00 95.44 122 THR A CA 1
ATOM 974 C C . THR A 1 122 ? -4.369 -11.847 4.585 1.00 95.44 122 THR A C 1
ATOM 976 O O . THR A 1 122 ? -4.293 -11.441 5.744 1.00 95.44 122 THR A O 1
ATOM 979 N N . VAL A 1 123 ? -5.213 -11.310 3.697 1.00 95.69 123 VAL A N 1
ATOM 980 C CA . VAL A 1 123 ? -6.067 -10.151 4.001 1.00 95.69 123 VAL A CA 1
ATOM 981 C C . VAL A 1 123 ? -7.023 -10.465 5.150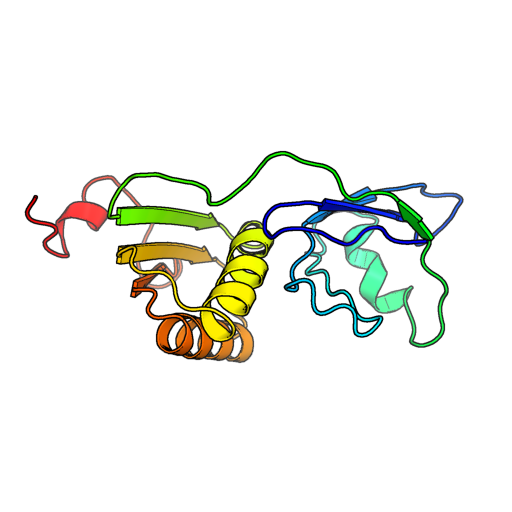 1.00 95.69 123 VAL A C 1
ATOM 983 O O . VAL A 1 123 ? -7.103 -9.685 6.094 1.00 95.69 123 VAL A O 1
ATOM 986 N N . LYS A 1 124 ? -7.690 -11.628 5.149 1.00 96.69 124 LYS A N 1
ATOM 987 C CA . LYS A 1 124 ? -8.560 -12.056 6.262 1.00 96.69 124 LYS A CA 1
ATOM 988 C C . LYS A 1 124 ? -7.806 -12.112 7.590 1.00 96.69 124 LYS A C 1
ATOM 990 O O . LYS A 1 124 ? -8.279 -11.583 8.600 1.00 96.69 124 LYS A O 1
ATOM 995 N N . LYS A 1 125 ? -6.637 -12.759 7.600 1.00 98.19 125 LYS A N 1
ATOM 996 C CA . LYS A 1 125 ? -5.797 -12.904 8.793 1.00 98.19 125 LYS A CA 1
ATOM 997 C C . LYS A 1 125 ? -5.358 -11.543 9.320 1.00 98.19 125 LYS A C 1
ATOM 999 O O . LYS A 1 125 ? -5.457 -11.298 10.522 1.00 98.19 125 LYS A O 1
ATOM 1004 N N . ASP A 1 126 ? -4.897 -10.667 8.440 1.00 97.75 126 ASP A N 1
ATOM 1005 C CA . ASP A 1 126 ? -4.381 -9.362 8.823 1.00 97.75 126 ASP A CA 1
ATOM 1006 C C . ASP A 1 126 ? -5.499 -8.397 9.232 1.00 97.75 126 ASP A C 1
ATOM 1008 O O . ASP A 1 126 ? -5.350 -7.719 10.245 1.00 97.75 126 ASP A O 1
ATOM 1012 N N . SER A 1 127 ? -6.669 -8.424 8.584 1.00 98.06 127 SER A N 1
ATOM 1013 C CA . SER A 1 127 ? -7.858 -7.698 9.057 1.00 98.06 127 SER A CA 1
ATOM 1014 C C . SER A 1 127 ? -8.258 -8.135 10.468 1.00 98.06 127 SER A C 1
ATOM 1016 O O . SER A 1 127 ? -8.448 -7.287 11.339 1.00 98.06 127 SER A O 1
ATOM 1018 N N . LYS A 1 128 ? -8.283 -9.446 10.753 1.00 97.69 128 LYS A N 1
ATOM 1019 C CA . LYS A 1 128 ? -8.540 -9.951 12.113 1.00 97.69 128 LYS A CA 1
ATOM 1020 C C . LYS A 1 128 ? -7.485 -9.451 13.099 1.00 97.69 128 LYS A C 1
ATOM 1022 O O . LYS A 1 128 ? -7.822 -8.948 14.169 1.00 97.69 128 LYS A O 1
ATOM 1027 N N . ARG A 1 129 ? -6.203 -9.547 12.732 1.00 97.81 129 ARG A N 1
ATOM 1028 C CA . ARG A 1 129 ? -5.093 -9.042 13.550 1.00 97.81 129 ARG A CA 1
ATOM 1029 C C . ARG A 1 129 ? -5.132 -7.540 13.732 1.00 97.81 129 ARG A C 1
ATOM 1031 O O . ARG A 1 129 ? -4.564 -7.104 14.719 1.00 97.81 129 ARG A O 1
ATOM 1038 N N . ALA A 1 130 ? -5.769 -6.776 12.849 1.00 97.38 130 ALA A N 1
ATOM 1039 C CA . ALA A 1 130 ? -5.952 -5.329 12.920 1.00 97.38 130 ALA A CA 1
ATOM 1040 C C . ALA A 1 130 ? -7.246 -4.903 13.640 1.00 97.38 130 ALA A C 1
ATOM 1042 O O . ALA A 1 130 ? -7.377 -3.729 13.952 1.00 97.38 130 ALA A O 1
ATOM 1043 N N . ASN A 1 131 ? -8.135 -5.837 14.006 1.00 96.94 131 ASN A N 1
ATOM 1044 C CA . ASN A 1 131 ? -9.494 -5.557 14.503 1.00 96.94 131 ASN A CA 1
ATOM 1045 C C . ASN A 1 131 ? -10.400 -4.853 13.467 1.00 96.94 131 ASN A C 1
ATOM 1047 O O . ASN A 1 131 ? -11.211 -3.998 13.807 1.00 96.94 131 ASN A O 1
ATOM 1051 N N . ILE A 1 132 ? -10.258 -5.228 12.194 1.00 98.12 132 ILE A N 1
ATOM 1052 C CA . ILE A 1 132 ? -11.101 -4.765 11.087 1.00 98.12 132 ILE A CA 1
ATOM 1053 C C . ILE A 1 132 ? -12.119 -5.851 10.738 1.00 98.12 132 ILE A C 1
ATOM 1055 O O . ILE A 1 132 ? -11.765 -7.023 10.575 1.00 98.12 132 ILE A O 1
ATOM 1059 N N . ARG A 1 133 ? -13.380 -5.453 10.564 1.00 98.38 133 ARG A N 1
ATOM 1060 C CA . ARG A 1 133 ? -14.444 -6.317 10.044 1.00 98.38 133 ARG A CA 1
ATOM 1061 C C . ARG A 1 133 ? -14.353 -6.347 8.520 1.00 98.38 133 ARG A C 1
ATOM 1063 O O . ARG A 1 133 ? -14.659 -5.364 7.854 1.00 98.38 133 ARG A O 1
ATOM 1070 N N . LEU A 1 134 ? -13.884 -7.461 7.965 1.00 98.00 134 LEU A N 1
ATOM 1071 C CA . LEU A 1 134 ? -13.756 -7.639 6.519 1.00 98.00 134 LEU A CA 1
ATOM 1072 C C . LEU A 1 134 ? -15.049 -8.207 5.921 1.00 98.00 134 LEU A C 1
ATOM 1074 O O . LEU A 1 134 ? -15.467 -9.309 6.271 1.00 98.00 134 LEU A O 1
ATOM 1078 N N . HIS A 1 135 ? -15.610 -7.489 4.954 1.00 96.62 135 HIS A N 1
ATOM 1079 C CA . HIS A 1 135 ? -16.740 -7.888 4.119 1.00 96.62 135 HIS A CA 1
ATOM 1080 C C . HIS A 1 135 ? -16.221 -8.185 2.709 1.00 96.62 135 HIS A C 1
ATOM 1082 O O . HIS A 1 135 ? -16.024 -7.280 1.896 1.00 96.62 135 HIS A O 1
ATOM 1088 N N . LEU A 1 136 ? -15.929 -9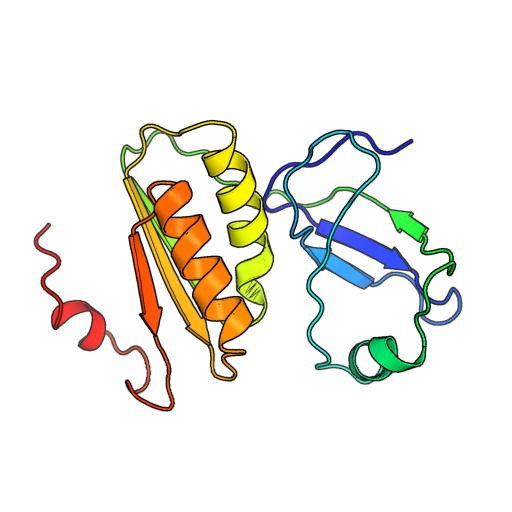.456 2.431 1.00 92.75 136 LEU A N 1
ATOM 1089 C CA . LEU A 1 136 ? -15.419 -9.890 1.129 1.00 92.75 136 LEU A CA 1
ATOM 1090 C C . LEU A 1 136 ? -16.578 -10.163 0.162 1.00 92.75 136 LEU A C 1
ATOM 1092 O O . LEU A 1 136 ? -17.490 -10.912 0.497 1.00 92.75 136 LEU A O 1
ATOM 1096 N N . ILE A 1 137 ? -16.507 -9.595 -1.041 1.00 89.75 137 ILE A N 1
ATOM 1097 C CA . ILE A 1 137 ? -17.522 -9.725 -2.093 1.00 89.75 137 ILE A CA 1
ATOM 1098 C C . ILE A 1 137 ? -16.860 -10.327 -3.334 1.00 89.75 137 ILE A C 1
ATOM 1100 O O . ILE A 1 137 ? -16.021 -9.679 -3.969 1.00 89.75 137 ILE A O 1
ATOM 1104 N N . LEU A 1 138 ? -17.238 -11.551 -3.710 1.00 81.44 138 LEU A N 1
ATOM 1105 C CA . LEU A 1 138 ? -16.662 -12.256 -4.857 1.00 81.44 138 LEU A CA 1
ATOM 1106 C C . LEU A 1 138 ? -17.705 -12.346 -5.985 1.00 81.44 138 LEU A C 1
ATOM 1108 O O . LEU A 1 138 ? -18.575 -13.212 -5.951 1.00 81.44 138 LEU A O 1
ATOM 1112 N N . PRO A 1 139 ? -17.628 -11.520 -7.050 1.00 64.25 139 PRO A N 1
ATOM 1113 C CA . PRO A 1 139 ? -18.697 -11.412 -8.052 1.00 64.25 139 PRO A CA 1
ATOM 1114 C C . PRO A 1 139 ? -18.973 -12.682 -8.874 1.00 64.25 139 PRO A C 1
ATOM 1116 O O . PRO A 1 139 ? -20.008 -12.759 -9.526 1.00 64.25 139 PRO A O 1
ATOM 1119 N N . LYS A 1 140 ? -18.075 -13.683 -8.868 1.00 58.09 140 LYS A N 1
ATOM 1120 C CA . LYS A 1 140 ? -18.341 -15.009 -9.467 1.00 58.09 140 LYS A CA 1
ATOM 1121 C C . LYS A 1 140 ? -19.205 -15.918 -8.574 1.00 58.09 140 LYS A C 1
ATOM 1123 O O . LYS A 1 140 ? -19.656 -16.950 -9.055 1.00 58.09 140 LYS A O 1
ATOM 1128 N N . LYS A 1 141 ? -19.418 -15.546 -7.308 1.00 53.06 141 LYS A N 1
ATOM 1129 C CA . LYS A 1 141 ? -20.178 -16.300 -6.301 1.00 53.06 141 LYS A CA 1
ATOM 1130 C C . LYS A 1 141 ? -21.379 -15.510 -5.750 1.00 53.06 141 LYS A C 1
ATOM 1132 O O . LYS A 1 141 ? -22.400 -16.125 -5.476 1.00 53.06 141 LYS A O 1
ATOM 1137 N N . ASP A 1 142 ? -21.285 -14.174 -5.697 1.00 52.19 142 ASP A N 1
ATOM 1138 C CA . ASP A 1 142 ? -22.193 -13.328 -4.897 1.00 52.19 142 ASP A CA 1
ATOM 1139 C C . ASP A 1 142 ? -22.952 -12.231 -5.686 1.00 52.19 142 ASP A C 1
ATOM 1141 O O . ASP A 1 142 ? -23.689 -11.450 -5.094 1.00 52.19 142 ASP A O 1
ATOM 1145 N N . GLY A 1 143 ? -22.799 -12.137 -7.016 1.00 49.44 143 GLY A N 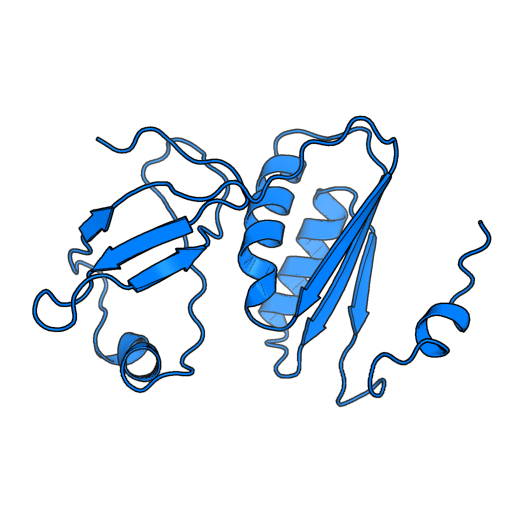1
ATOM 1146 C CA . GLY A 1 143 ? -23.444 -11.085 -7.825 1.00 49.44 143 GLY A CA 1
ATOM 1147 C C . GLY A 1 143 ? -22.762 -9.704 -7.749 1.00 49.44 143 GLY A C 1
ATOM 1148 O O . GLY A 1 143 ? -21.696 -9.539 -7.154 1.00 49.44 143 GLY A O 1
ATOM 1149 N N . ARG A 1 144 ? -23.320 -8.699 -8.447 1.00 46.75 144 ARG A N 1
ATOM 1150 C CA . ARG A 1 144 ? -22.878 -7.288 -8.358 1.00 46.75 144 ARG A CA 1
ATOM 1151 C C . ARG A 1 144 ? -23.409 -6.690 -7.055 1.00 46.75 144 ARG A C 1
ATOM 1153 O O . ARG A 1 144 ? -24.545 -6.971 -6.718 1.00 46.75 144 ARG A O 1
ATOM 1160 N N . VAL A 1 145 ? -22.635 -5.827 -6.390 1.00 48.81 145 VAL A N 1
ATOM 1161 C CA . VAL A 1 145 ? -23.142 -5.018 -5.268 1.00 48.81 145 VAL A CA 1
ATOM 1162 C C . VAL A 1 145 ? -24.236 -4.098 -5.807 1.00 48.81 145 VAL A C 1
ATOM 1164 O O . VAL A 1 145 ? -23.930 -3.105 -6.466 1.00 48.81 145 VAL A O 1
ATOM 1167 N N . ASP A 1 146 ? -25.494 -4.460 -5.589 1.00 41.62 146 ASP A N 1
ATOM 1168 C CA . ASP A 1 146 ? -26.612 -3.529 -5.656 1.00 41.62 146 ASP A CA 1
ATOM 1169 C C . ASP A 1 146 ? -26.917 -3.004 -4.242 1.00 41.62 146 ASP A C 1
ATOM 1171 O O . ASP A 1 146 ? -26.350 -3.454 -3.240 1.00 41.62 146 ASP A O 1
ATOM 1175 N N . THR A 1 147 ? -27.786 -2.003 -4.160 1.00 44.22 147 THR A N 1
ATOM 1176 C CA . THR A 1 147 ? -28.245 -1.433 -2.889 1.00 44.22 147 THR A 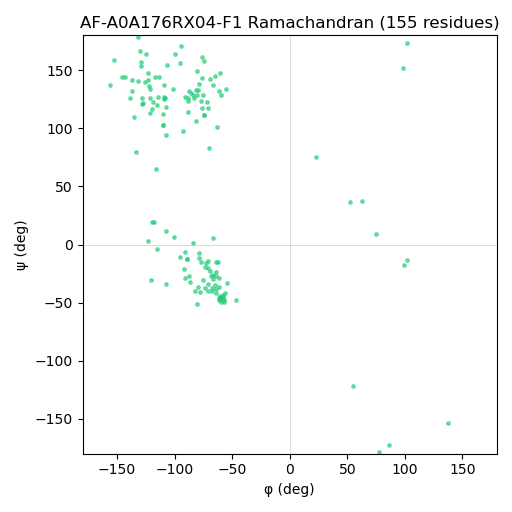CA 1
ATOM 1177 C C . THR A 1 147 ? -28.999 -2.438 -2.007 1.00 44.22 147 THR A C 1
ATOM 1179 O O . THR A 1 147 ? -29.125 -2.191 -0.810 1.00 44.22 147 THR A O 1
ATOM 1182 N N . ASP A 1 148 ? -29.429 -3.582 -2.545 1.00 43.09 148 ASP A N 1
ATOM 1183 C CA . ASP A 1 148 ? -30.191 -4.618 -1.841 1.00 43.09 148 ASP A CA 1
ATOM 1184 C C . ASP A 1 148 ? -29.286 -5.690 -1.198 1.00 43.09 148 ASP A C 1
ATOM 1186 O O . ASP A 1 148 ? -29.598 -6.212 -0.124 1.00 43.09 148 ASP A O 1
ATOM 1190 N N . LEU A 1 149 ? -28.097 -5.955 -1.748 1.00 40.16 149 LEU A N 1
ATOM 1191 C CA . LEU A 1 149 ? -27.084 -6.830 -1.136 1.00 40.16 149 LEU A CA 1
ATOM 1192 C C . LEU A 1 149 ? -26.475 -6.229 0.139 1.00 40.16 149 LEU A C 1
ATOM 1194 O O . LEU A 1 149 ? -26.087 -6.971 1.044 1.00 40.16 149 LEU A O 1
ATOM 1198 N N . ALA A 1 150 ? -26.458 -4.898 0.260 1.00 40.16 150 ALA A N 1
ATOM 1199 C CA . ALA A 1 150 ? -26.119 -4.218 1.512 1.00 40.16 150 ALA A CA 1
ATOM 1200 C C . ALA A 1 150 ? -27.213 -4.372 2.592 1.00 40.16 150 ALA A C 1
ATOM 1202 O O . ALA A 1 150 ? -26.927 -4.235 3.782 1.00 40.16 150 ALA A O 1
ATOM 1203 N N . LEU A 1 151 ? -28.454 -4.695 2.202 1.00 37.88 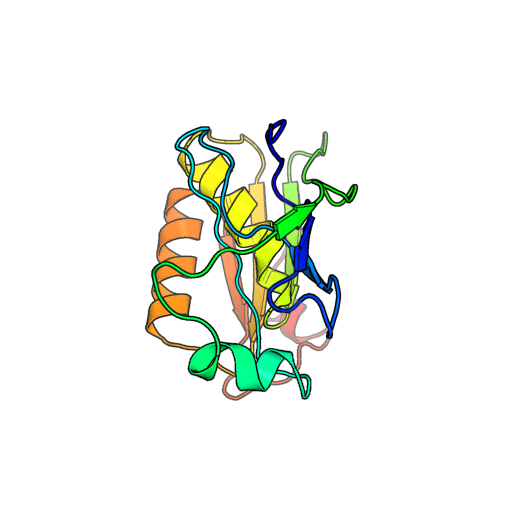151 LEU A N 1
ATOM 1204 C CA . LEU A 1 151 ? -29.593 -4.854 3.112 1.00 37.88 151 LEU A CA 1
ATOM 1205 C C . LEU A 1 151 ? -29.783 -6.302 3.599 1.00 37.88 151 LEU A C 1
ATOM 1207 O O . LEU A 1 151 ? -30.361 -6.515 4.668 1.00 37.88 151 LEU A O 1
ATOM 1211 N N . LEU A 1 152 ? -29.255 -7.302 2.884 1.00 34.09 152 LEU A N 1
ATOM 1212 C CA . LEU A 1 152 ? -29.442 -8.718 3.237 1.00 34.09 152 LEU A CA 1
ATOM 1213 C C . LEU A 1 152 ? -28.581 -9.213 4.413 1.00 34.09 152 LEU A C 1
ATOM 1215 O O . LEU A 1 152 ? -28.929 -10.219 5.027 1.00 34.09 152 LEU A O 1
ATOM 1219 N N . ASN A 1 153 ? -27.546 -8.473 4.822 1.00 32.84 153 ASN A N 1
ATOM 1220 C CA . ASN A 1 153 ? -26.794 -8.744 6.053 1.00 32.84 153 ASN A CA 1
ATOM 1221 C C . ASN A 1 153 ? -26.937 -7.595 7.060 1.00 32.84 153 ASN A C 1
ATOM 1223 O O . ASN A 1 153 ? -25.972 -6.913 7.383 1.00 32.84 153 ASN A O 1
ATOM 1227 N N . ARG A 1 154 ? -28.173 -7.397 7.544 1.00 40.12 154 ARG A N 1
ATOM 1228 C CA . ARG A 1 154 ? -28.554 -6.689 8.787 1.00 40.12 154 ARG A CA 1
ATOM 1229 C C . ARG A 1 154 ? -27.523 -5.673 9.305 1.00 40.12 154 ARG A C 1
ATOM 1231 O O . ARG A 1 154 ? -26.896 -5.888 10.341 1.00 40.12 154 ARG A O 1
ATOM 1238 N N . ILE A 1 155 ? -27.443 -4.519 8.654 1.00 35.31 155 ILE A N 1
ATOM 1239 C CA . ILE A 1 155 ? -26.959 -3.298 9.298 1.00 35.31 155 ILE A CA 1
ATOM 1240 C C . ILE A 1 155 ? -28.206 -2.584 9.824 1.00 35.31 155 ILE A C 1
ATOM 1242 O O . ILE A 1 155 ? -28.936 -1.947 9.070 1.00 35.31 155 ILE A O 1
ATOM 1246 N N . ARG A 1 156 ? -28.506 -2.756 11.117 1.00 28.56 156 ARG A N 1
ATOM 1247 C CA . ARG A 1 156 ? -29.356 -1.795 11.830 1.00 28.56 156 ARG A CA 1
ATOM 1248 C C . ARG A 1 156 ? -28.456 -0.617 12.205 1.00 28.56 156 ARG A C 1
ATOM 1250 O O . ARG A 1 156 ? -27.367 -0.856 12.727 1.00 28.56 156 ARG A O 1
ATOM 1257 N N . PHE A 1 157 ? -28.893 0.595 11.861 1.00 41.94 157 PHE A N 1
ATOM 1258 C CA . PHE A 1 157 ? -28.339 1.836 12.404 1.00 41.94 157 PHE A CA 1
ATOM 1259 C C . PHE A 1 157 ? -28.389 1.821 13.934 1.00 41.94 157 PHE A C 1
ATOM 1261 O O . PHE A 1 157 ? -29.351 1.223 14.477 1.00 41.94 157 PHE A O 1
#

Mean predicted aligned error: 7.17 Å

Secondary structure (DSSP, 8-state):
------TT-EEEEES-TTT--EEEEB-S---SSS---B-----STTTTTHHHH--TT---EEEEEE-------SSSEEEEEEEGGGGHHHHHHHHHHHHS--SSEEEEEEE-SS--HHHHHHHHHHHHHHTEEEEEE-HHHH----TTTTTTT----

Organism: NCBI:txid1003181

Solvent-accessible surface area (backbone atoms only — not comparable to full-atom values): 9457 Å² total; per-residue (Å²): 135,82,89,65,63,60,41,34,21,25,30,32,42,27,77,42,84,90,81,39,71,45,81,44,45,33,31,41,45,70,72,90,76,89,68,86,44,70,77,82,74,58,78,46,86,64,51,53,44,41,78,82,71,60,55,94,88,66,76,65,51,76,47,68,68,42,76,84,51,68,86,87,68,95,54,66,60,50,82,44,82,26,51,60,74,62,36,31,32,57,48,2,41,36,50,42,26,52,77,51,74,72,90,50,48,36,39,37,39,38,37,40,89,76,79,52,67,68,58,52,52,49,52,54,52,42,28,57,62,31,64,35,49,74,46,81,43,42,51,94,8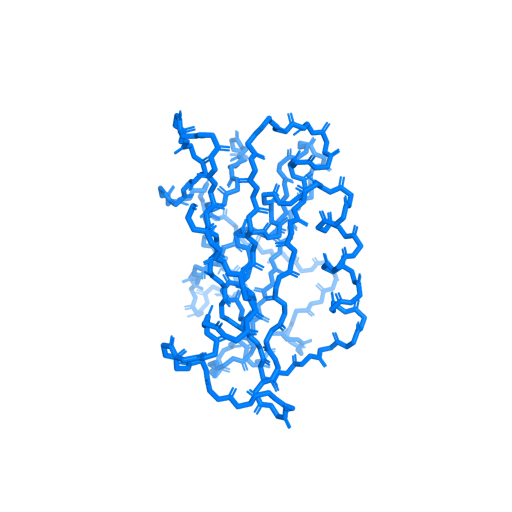1,67,51,78,91,48,84,61,65,65,58,75,66,76,73,77,131

Foldseek 3Di:
DDPWDAQPWWKWKDQDVVVGTDIFGWQAATDVPPDTDTDQDPPDPVSVCCVVSDDPPRDIDIGDGDDDPHDDDPDLEDEAEAEARRCRSVNRVLNVLLVPPDNHAAEYEYEYADDPVVVVVVVVVSCVSSNYHYHYDHCVPHNDDDPVSVVVPDDDD

pLDDT: mean 86.83, std 17.37, range [28.56, 98.5]

Nearest PDB structures (foldseek):
  8qt7-assembly1_A  TM=8.524E-01  e=1.011E-10  Streptococcus pneumoniae
  8qta-assembly1_A  TM=8.549E-01  e=2.480E-10  Streptococcus pneumoniae
  8qq5-assembly3_C  TM=8.356E-01  e=5.709E-10  Streptococcus pneumoniae
  1krh-assembly2_B  TM=7.485E-01  e=9.057E-08  Acinetobacter sp.
  4wqm-assembly1_A  TM=7.437E-01  e=2.085E-07  Ectopseudomonas mendocina